Protein AF-A0A968MSK2-F1 (afdb_monomer_lite)

Radius of gyration: 21.21 Å; chains: 1; bounding box: 39×53×68 Å

Secondary structure (DSSP, 8-state):
-TT--S------TT--S-GGGTS---GGGTS--BS--S-GGGEEEEEEE-TT-GGG-EEEEEETTEEEEEETTEEE--B-HHHHHHHHHHHHT-B-SEES--TTS--HHHHTTSPPSEEEEEEETT--EEEEEEEEEEPSSSTT-EEEEEEEEEETT-SS-EEEEHHHHGGGS--GGGGB--

Foldseek 3Di:
DPPDPDDDDDDDPPDPDRCVVVPDPDPFVVDFQFLDPDALVFWQKKWKAAQVCLQQTKMWGDDPPFIWMDGPNDIAGQWDPVLVSVLSNLNRPDGFPIWADDPPDDFLVRPVPDDFRMKIWTAGPVRDIKIKGKHFDCDPVDPPDTDQFWIWIDIDPDRIITIHTNVSCVSNSDGPVSTHDD

Structure (mmCIF, N/CA/C/O backbone):
data_AF-A0A968MSK2-F1
#
_entry.id   AF-A0A968MSK2-F1
#
loop_
_atom_site.group_PDB
_atom_site.id
_atom_site.type_symbol
_atom_site.label_atom_id
_atom_site.label_alt_id
_atom_site.label_comp_id
_atom_site.label_asym_id
_atom_site.label_entity_id
_atom_site.label_seq_id
_atom_site.pdbx_PDB_ins_code
_atom_site.Cartn_x
_atom_site.Cartn_y
_atom_site.Cartn_z
_atom_site.occupancy
_atom_site.B_iso_or_equiv
_atom_site.auth_seq_id
_atom_site.auth_comp_id
_atom_site.auth_asym_id
_atom_site.auth_atom_id
_atom_site.pdbx_PDB_model_num
ATOM 1 N N . MET A 1 1 ? 11.728 -31.348 -35.006 1.00 53.28 1 MET A N 1
ATOM 2 C CA . MET A 1 1 ? 11.422 -29.933 -34.692 1.00 53.28 1 MET A CA 1
ATOM 3 C C . MET A 1 1 ? 11.841 -29.619 -33.265 1.00 53.28 1 MET A C 1
ATOM 5 O O . MET A 1 1 ? 12.468 -28.592 -33.066 1.00 53.28 1 MET A O 1
ATOM 9 N N . GLU A 1 2 ? 11.650 -30.534 -32.312 1.00 41.00 2 GLU A N 1
ATOM 10 C CA . GLU A 1 2 ? 12.442 -30.535 -31.074 1.00 41.00 2 GLU A CA 1
ATOM 11 C C . GLU A 1 2 ? 13.912 -30.895 -31.352 1.00 41.00 2 GLU A C 1
ATOM 13 O O . GLU A 1 2 ? 14.192 -31.758 -32.188 1.00 41.00 2 GLU A O 1
ATOM 18 N N . GLY A 1 3 ? 14.843 -30.205 -30.684 1.00 60.34 3 GLY A N 1
ATOM 19 C CA . GLY A 1 3 ? 16.277 -30.529 -30.669 1.00 60.34 3 GLY A CA 1
ATOM 20 C C . GLY A 1 3 ? 17.179 -29.783 -31.662 1.00 60.34 3 GLY A C 1
ATOM 21 O O . GLY A 1 3 ? 18.380 -30.038 -31.683 1.00 60.34 3 GLY A O 1
ATOM 22 N N . SER A 1 4 ? 16.655 -28.864 -32.480 1.00 70.56 4 SER A N 1
ATOM 23 C CA . SER A 1 4 ? 17.503 -28.089 -33.399 1.00 70.56 4 SER A CA 1
ATOM 24 C C . SER A 1 4 ? 18.123 -26.865 -32.719 1.00 70.56 4 SER A C 1
ATOM 26 O O . SER A 1 4 ? 17.429 -26.085 -32.077 1.00 70.56 4 SER A O 1
ATOM 28 N N . THR A 1 5 ? 19.432 -26.678 -32.900 1.00 69.75 5 THR A N 1
ATOM 29 C CA . THR A 1 5 ? 20.228 -25.562 -32.354 1.00 69.75 5 THR A CA 1
ATOM 30 C C . THR A 1 5 ? 20.377 -24.382 -33.319 1.00 69.75 5 THR A C 1
ATOM 32 O O . THR A 1 5 ? 21.069 -23.414 -33.007 1.00 69.75 5 THR A O 1
ATOM 35 N N . LYS A 1 6 ? 19.760 -24.448 -34.506 1.00 74.81 6 LYS A N 1
ATOM 36 C CA . LYS A 1 6 ? 19.839 -23.390 -35.523 1.00 74.81 6 LYS A CA 1
ATOM 37 C C . LYS A 1 6 ? 18.574 -22.524 -35.496 1.00 74.81 6 LYS A C 1
ATOM 39 O O . LYS A 1 6 ? 17.484 -23.085 -35.410 1.00 74.81 6 LYS A O 1
ATOM 44 N N . PRO A 1 7 ? 18.690 -21.187 -35.590 1.00 72.50 7 PRO A N 1
ATOM 45 C CA . PRO A 1 7 ? 17.525 -20.313 -35.656 1.00 72.50 7 PRO A CA 1
ATOM 46 C C . PRO A 1 7 ? 16.735 -20.560 -36.950 1.00 72.50 7 PRO A C 1
ATOM 48 O O . PRO A 1 7 ? 17.321 -20.769 -38.014 1.00 72.50 7 PRO A O 1
ATOM 51 N N . TYR A 1 8 ? 15.407 -20.510 -36.856 1.00 68.25 8 TYR A N 1
ATOM 52 C CA . TYR A 1 8 ? 14.487 -20.604 -37.991 1.00 68.25 8 TYR A CA 1
ATOM 53 C C . TYR A 1 8 ? 13.737 -19.284 -38.158 1.00 68.25 8 TYR A C 1
ATOM 55 O O . TYR A 1 8 ? 13.409 -18.626 -37.172 1.00 68.25 8 TYR A O 1
ATOM 63 N N . ILE A 1 9 ? 13.444 -18.917 -39.404 1.00 68.81 9 ILE A N 1
ATOM 64 C CA . ILE A 1 9 ? 12.602 -17.765 -39.735 1.00 68.81 9 ILE A CA 1
ATOM 65 C C . ILE A 1 9 ? 11.203 -18.295 -40.048 1.00 68.81 9 ILE A C 1
ATOM 67 O O . ILE A 1 9 ? 11.043 -19.132 -40.936 1.00 68.81 9 ILE A O 1
ATOM 71 N N . ALA A 1 10 ? 10.203 -17.825 -39.305 1.00 68.56 10 ALA A N 1
ATOM 72 C CA . ALA A 1 10 ? 8.795 -18.101 -39.562 1.00 68.56 10 ALA A CA 1
ATOM 73 C C . ALA A 1 10 ? 8.160 -16.885 -40.246 1.00 68.56 10 ALA A C 1
ATOM 75 O O . ALA A 1 10 ? 8.268 -15.770 -39.738 1.00 68.56 10 ALA A O 1
ATOM 76 N N . ASN A 1 11 ? 7.490 -17.111 -41.377 1.00 67.19 11 ASN A N 1
ATOM 77 C CA . ASN A 1 11 ? 6.745 -16.081 -42.097 1.00 67.19 11 ASN A CA 1
ATOM 78 C C . ASN A 1 11 ? 5.246 -16.308 -41.890 1.00 67.19 11 ASN A C 1
ATOM 80 O O . ASN A 1 11 ? 4.755 -17.415 -42.113 1.00 67.19 11 ASN A O 1
ATOM 84 N N . LEU A 1 12 ? 4.523 -15.261 -41.494 1.00 77.31 12 LEU A N 1
ATOM 85 C CA . LEU A 1 12 ? 3.062 -15.248 -41.483 1.00 77.31 12 LEU A CA 1
ATOM 86 C C . LEU A 1 12 ? 2.574 -14.636 -42.799 1.00 77.31 12 LEU A C 1
ATOM 88 O O . LEU A 1 12 ? 2.891 -13.493 -43.116 1.00 77.31 12 LEU A O 1
ATOM 92 N N . THR A 1 13 ? 1.817 -15.400 -43.585 1.00 82.25 13 THR A N 1
ATOM 93 C CA . THR A 1 13 ? 1.264 -14.916 -44.856 1.00 82.25 13 THR A CA 1
ATOM 94 C C . THR A 1 13 ? 0.353 -13.708 -44.614 1.00 82.25 13 THR A C 1
ATOM 96 O O . THR A 1 13 ? -0.578 -13.793 -43.818 1.00 82.25 13 THR A O 1
ATOM 99 N N . GLY A 1 14 ? 0.614 -12.592 -45.304 1.00 84.50 14 GLY A N 1
ATOM 100 C CA . GLY A 1 14 ? -0.128 -11.333 -45.140 1.00 84.50 14 GLY A CA 1
ATOM 101 C C . GLY A 1 14 ? 0.401 -10.412 -44.034 1.00 84.50 14 GLY A C 1
ATOM 102 O O . GLY A 1 14 ? -0.221 -9.389 -43.759 1.00 84.50 14 GLY A O 1
ATOM 103 N N . PHE A 1 15 ? 1.529 -10.756 -43.405 1.00 80.38 15 PHE A N 1
ATOM 104 C CA . PHE A 1 15 ? 2.196 -9.919 -42.414 1.00 80.38 15 PHE A CA 1
ATOM 105 C C . PHE A 1 15 ? 3.636 -9.626 -42.856 1.00 80.38 15 PHE A C 1
ATOM 107 O O . PHE A 1 15 ? 4.532 -10.447 -42.682 1.00 80.38 15 PHE A O 1
ATOM 114 N N . ASP A 1 16 ? 3.847 -8.442 -43.435 1.00 81.69 16 ASP A N 1
ATOM 115 C CA . ASP A 1 16 ? 5.134 -8.039 -44.028 1.00 81.69 16 ASP A CA 1
ATOM 116 C C . ASP A 1 16 ? 6.109 -7.408 -43.017 1.00 81.69 16 ASP A C 1
ATOM 118 O O . ASP A 1 16 ? 7.234 -7.041 -43.362 1.00 81.69 16 ASP A O 1
ATOM 122 N N . LEU A 1 17 ? 5.692 -7.267 -41.755 1.00 79.12 17 LEU A N 1
ATOM 123 C CA . LEU A 1 17 ? 6.539 -6.747 -40.688 1.00 79.12 17 LEU A CA 1
ATOM 124 C C . LEU A 1 17 ? 7.243 -7.884 -39.935 1.00 79.12 17 LEU A C 1
ATOM 126 O O . LEU A 1 17 ? 6.704 -8.985 -39.805 1.00 79.12 17 LEU A O 1
ATOM 130 N N . PRO A 1 18 ? 8.432 -7.636 -39.363 1.00 76.25 18 PRO A N 1
ATOM 131 C CA . PRO A 1 18 ? 9.063 -8.608 -38.485 1.00 76.25 18 PRO A CA 1
ATOM 132 C C . PRO A 1 18 ? 8.166 -8.928 -37.282 1.00 76.25 18 PRO A C 1
ATOM 134 O O . PRO A 1 18 ? 7.764 -8.023 -36.550 1.00 76.25 18 PRO A O 1
ATOM 137 N N . LEU A 1 19 ? 7.899 -10.213 -37.026 1.00 75.56 19 LEU A N 1
ATOM 138 C CA . LEU A 1 19 ? 7.028 -10.653 -35.923 1.00 75.56 19 LEU A CA 1
ATOM 139 C C . LEU A 1 19 ? 7.480 -10.150 -34.548 1.00 75.56 19 LEU A C 1
ATOM 141 O O . LEU A 1 19 ? 6.642 -9.944 -33.679 1.00 75.56 19 LEU A O 1
ATOM 145 N N . PHE A 1 20 ? 8.777 -9.889 -34.350 1.00 74.06 20 PHE A N 1
ATOM 146 C CA . PHE A 1 20 ? 9.281 -9.343 -33.085 1.00 74.06 20 PHE A CA 1
ATOM 147 C C . PHE A 1 20 ? 8.676 -7.972 -32.741 1.00 74.06 20 PHE A C 1
ATOM 149 O O . PHE A 1 20 ? 8.661 -7.594 -31.579 1.00 74.06 20 PHE A O 1
ATOM 156 N N . THR A 1 21 ? 8.145 -7.232 -33.718 1.00 75.81 21 THR A N 1
ATOM 157 C CA . THR A 1 21 ? 7.456 -5.954 -33.468 1.00 75.81 21 THR A CA 1
ATOM 158 C C . THR A 1 21 ? 6.120 -6.130 -32.742 1.00 75.81 21 THR A C 1
ATOM 160 O O . THR A 1 21 ? 5.663 -5.201 -32.082 1.00 75.81 21 THR A O 1
ATOM 163 N N . LEU A 1 22 ? 5.518 -7.323 -32.814 1.00 78.00 22 LEU A N 1
ATOM 164 C CA . LEU A 1 22 ? 4.285 -7.670 -32.102 1.00 78.00 22 LEU A CA 1
ATOM 165 C C . LEU A 1 22 ? 4.538 -8.129 -30.661 1.00 78.00 22 LEU A C 1
ATOM 167 O O . LEU A 1 22 ? 3.624 -8.106 -29.841 1.00 78.00 22 LEU A O 1
ATOM 171 N N . PHE A 1 23 ? 5.765 -8.550 -30.345 1.00 77.00 23 PHE A N 1
ATOM 172 C CA . PHE A 1 23 ? 6.126 -9.097 -29.041 1.00 77.00 23 PHE A CA 1
ATOM 173 C C . PHE A 1 23 ? 7.137 -8.178 -28.362 1.00 77.00 23 PHE A C 1
ATOM 175 O O . PHE A 1 23 ? 8.311 -8.142 -28.722 1.00 77.00 23 PHE A O 1
ATOM 182 N N . SER A 1 24 ? 6.699 -7.438 -27.345 1.00 75.88 24 SER A N 1
ATOM 183 C CA . SER A 1 24 ? 7.639 -6.669 -26.531 1.00 75.88 24 SER A CA 1
ATOM 184 C C . SER A 1 24 ? 8.508 -7.618 -25.712 1.00 75.88 24 SER A C 1
ATOM 186 O O . SER A 1 24 ? 7.993 -8.501 -25.050 1.00 75.88 24 SER A O 1
ATOM 188 N N . THR A 1 25 ? 9.820 -7.437 -25.667 1.00 77.75 25 THR A N 1
ATOM 189 C CA . THR A 1 25 ? 10.667 -8.193 -24.725 1.00 77.75 25 THR A CA 1
ATOM 190 C C . THR A 1 25 ? 10.792 -7.499 -23.367 1.00 77.75 25 THR A C 1
ATOM 192 O O . THR A 1 25 ? 11.532 -7.965 -22.507 1.00 77.75 25 THR A O 1
ATOM 195 N N . SER A 1 26 ? 10.111 -6.366 -23.165 1.00 76.69 26 SER A N 1
ATOM 196 C CA . SER A 1 26 ? 10.189 -5.597 -21.922 1.00 76.69 26 SER A CA 1
ATOM 197 C C . SER A 1 26 ? 9.346 -6.251 -20.833 1.00 76.69 26 SER A C 1
ATOM 199 O O . SER A 1 26 ? 8.123 -6.268 -20.943 1.00 76.69 26 SER A O 1
ATOM 201 N N . GLU A 1 27 ? 9.975 -6.749 -19.764 1.00 75.88 27 GLU A N 1
ATOM 202 C CA . GLU A 1 27 ? 9.281 -7.418 -18.650 1.00 75.88 27 GLU A CA 1
ATOM 203 C C . GLU A 1 27 ? 8.123 -6.592 -18.071 1.00 75.88 27 GLU A C 1
ATOM 205 O O . GLU A 1 27 ? 7.076 -7.146 -17.737 1.00 75.88 27 GLU A O 1
ATOM 210 N N . GLY A 1 28 ? 8.268 -5.264 -18.008 1.00 77.88 28 GLY A N 1
ATOM 211 C CA . GLY A 1 28 ? 7.234 -4.367 -17.484 1.00 77.88 28 GLY A CA 1
ATOM 212 C C . GLY A 1 28 ? 5.937 -4.337 -18.304 1.00 77.88 28 GLY A C 1
ATOM 213 O O . GLY A 1 28 ? 4.919 -3.861 -17.808 1.00 77.88 28 GLY A O 1
ATOM 214 N N . MET A 1 29 ? 5.948 -4.853 -19.539 1.00 78.44 29 MET A N 1
ATOM 215 C CA . MET A 1 29 ? 4.752 -4.987 -20.385 1.00 78.44 29 MET A CA 1
ATOM 216 C C . MET A 1 29 ? 3.956 -6.269 -20.097 1.00 78.44 29 MET A C 1
ATOM 218 O O . MET A 1 29 ? 2.789 -6.342 -20.470 1.00 78.44 29 MET A O 1
ATOM 222 N N . TRP A 1 30 ? 4.568 -7.263 -19.443 1.00 83.00 30 TRP A N 1
ATOM 223 C CA . TRP A 1 30 ? 3.960 -8.579 -19.190 1.00 83.00 30 TRP A CA 1
ATOM 224 C C . TRP A 1 30 ? 3.639 -8.826 -17.720 1.00 83.00 30 TRP A C 1
ATOM 226 O O . TRP A 1 30 ? 2.785 -9.655 -17.412 1.00 83.00 30 TRP A O 1
ATOM 236 N N . ARG A 1 31 ? 4.349 -8.156 -16.806 1.00 86.69 31 ARG A N 1
ATOM 237 C CA . ARG A 1 31 ? 4.117 -8.298 -15.368 1.00 86.69 31 ARG A CA 1
ATOM 238 C C . ARG A 1 31 ? 2.777 -7.671 -14.976 1.00 86.69 31 ARG A C 1
ATOM 240 O O . ARG A 1 31 ? 2.404 -6.609 -15.474 1.00 86.69 31 ARG A O 1
ATOM 247 N N . ASP A 1 32 ? 2.076 -8.335 -14.060 1.00 90.56 32 ASP A N 1
ATOM 248 C CA . ASP A 1 32 ? 0.858 -7.795 -13.459 1.00 90.56 32 ASP A CA 1
ATOM 249 C C . ASP A 1 32 ? 1.200 -6.529 -12.662 1.00 90.56 32 ASP A C 1
ATOM 251 O O . ASP A 1 32 ? 2.174 -6.494 -11.910 1.00 90.56 32 ASP A O 1
ATOM 255 N N . ARG A 1 33 ? 0.399 -5.483 -12.861 1.00 93.62 33 ARG A N 1
ATOM 256 C CA . ARG A 1 33 ? 0.548 -4.189 -12.190 1.00 93.62 33 ARG A CA 1
ATOM 257 C C . ARG A 1 33 ? -0.110 -4.162 -10.821 1.00 93.62 33 ARG A C 1
ATOM 259 O O . ARG A 1 33 ? 0.090 -3.192 -10.095 1.00 93.62 33 ARG A O 1
ATOM 266 N N . LYS A 1 34 ? -0.900 -5.172 -10.459 1.00 95.19 34 LYS A N 1
ATOM 267 C CA . LYS A 1 34 ? -1.478 -5.271 -9.118 1.00 95.19 34 LYS A CA 1
ATOM 268 C C . LYS A 1 34 ? -0.384 -5.281 -8.063 1.00 95.19 34 LYS A C 1
ATOM 270 O O . LYS A 1 34 ? 0.565 -6.055 -8.140 1.00 95.19 34 LYS A O 1
ATOM 275 N N . ILE A 1 35 ? -0.552 -4.426 -7.062 1.00 96.44 35 ILE A N 1
ATOM 276 C CA . ILE A 1 35 ? 0.378 -4.352 -5.934 1.00 96.44 35 ILE A CA 1
ATOM 277 C C . ILE A 1 35 ? 0.111 -5.489 -4.956 1.00 96.44 35 ILE A C 1
ATOM 279 O O . ILE A 1 35 ? 1.040 -6.146 -4.491 1.00 96.44 35 ILE A O 1
ATOM 283 N N . PHE A 1 36 ? -1.168 -5.722 -4.672 1.00 96.81 36 PHE A N 1
ATOM 284 C CA . PHE A 1 36 ? -1.622 -6.755 -3.759 1.00 96.81 36 PHE A CA 1
ATOM 285 C C . PHE A 1 36 ? -2.447 -7.784 -4.515 1.00 96.81 36 PHE A C 1
ATOM 287 O O . PHE A 1 36 ? -3.345 -7.447 -5.288 1.00 96.81 36 PHE A O 1
ATOM 294 N N . VAL A 1 37 ? -2.137 -9.058 -4.294 1.00 94.75 37 VAL A N 1
ATOM 295 C CA . VAL A 1 37 ? -2.856 -10.169 -4.938 1.00 94.75 37 VAL A CA 1
ATOM 296 C C . VAL A 1 37 ? -4.026 -10.627 -4.068 1.00 94.75 37 VAL A C 1
ATOM 298 O O . VAL A 1 37 ? -4.986 -11.203 -4.577 1.00 94.75 37 VAL A O 1
ATOM 301 N N . THR A 1 38 ? -3.966 -10.366 -2.758 1.00 97.06 38 THR A N 1
ATOM 302 C CA . THR A 1 38 ? -5.036 -10.701 -1.812 1.00 97.06 38 THR A CA 1
ATOM 303 C C . THR A 1 38 ? -6.322 -9.911 -2.128 1.00 97.06 38 THR A C 1
ATOM 305 O O . THR A 1 38 ? -6.304 -8.684 -2.065 1.00 97.06 38 THR A O 1
ATOM 308 N N . PRO A 1 39 ? -7.459 -10.586 -2.400 1.00 96.56 39 PRO A N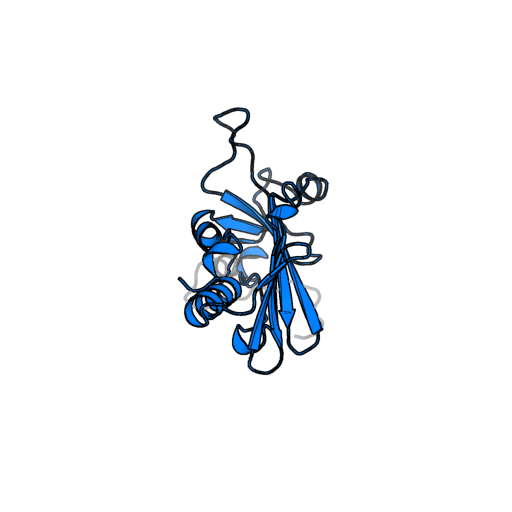 1
ATOM 309 C CA . PRO A 1 39 ? -8.767 -9.937 -2.523 1.00 96.56 39 PRO A CA 1
ATOM 310 C C . PRO A 1 39 ? -9.240 -9.319 -1.200 1.00 96.56 39 PRO A C 1
ATOM 312 O O . PRO A 1 39 ? -8.916 -9.840 -0.129 1.00 96.56 39 PRO A O 1
ATOM 315 N N . GLN A 1 40 ? -10.057 -8.263 -1.259 1.00 96.12 40 GLN A N 1
ATOM 316 C CA . GLN A 1 40 ? -10.570 -7.545 -0.081 1.00 96.12 40 GLN A CA 1
ATOM 317 C C . GLN A 1 40 ? -11.224 -8.471 0.953 1.00 96.12 40 GLN A C 1
ATOM 319 O O . GLN A 1 40 ? -11.009 -8.310 2.155 1.00 96.12 40 GLN A O 1
ATOM 324 N N . GLU A 1 41 ? -12.023 -9.443 0.523 1.00 95.50 41 GLU A N 1
ATOM 325 C CA . GLU A 1 41 ? -12.720 -10.397 1.391 1.00 95.50 41 GLU A CA 1
ATOM 326 C C . GLU A 1 41 ? -11.759 -11.287 2.193 1.00 95.50 41 GLU A C 1
ATOM 328 O O . GLU A 1 41 ? -12.098 -11.746 3.280 1.00 95.50 41 GLU A O 1
ATOM 333 N N . ASN A 1 42 ? -10.532 -11.467 1.698 1.00 97.12 42 ASN A N 1
ATOM 334 C CA . ASN A 1 42 ? -9.496 -12.267 2.343 1.00 97.12 42 ASN A CA 1
ATOM 335 C C . ASN A 1 42 ? -8.525 -11.426 3.185 1.00 97.12 42 ASN A C 1
ATOM 337 O O . ASN A 1 42 ? -7.682 -11.998 3.882 1.00 97.12 42 ASN A O 1
ATOM 341 N N . MET A 1 43 ? -8.623 -10.092 3.144 1.00 97.56 43 MET A N 1
ATOM 342 C CA . MET A 1 43 ? -7.823 -9.203 3.987 1.00 97.56 43 MET A CA 1
ATOM 343 C C . MET A 1 43 ? -8.340 -9.243 5.425 1.00 97.56 43 MET A C 1
ATOM 345 O O . MET A 1 43 ? -9.472 -8.851 5.713 1.00 97.56 43 MET A O 1
ATOM 349 N N . MET A 1 44 ? -7.496 -9.709 6.341 1.00 97.69 44 MET A N 1
ATOM 350 C CA . MET A 1 44 ? -7.782 -9.744 7.777 1.00 97.69 44 MET A CA 1
ATOM 351 C C . MET A 1 44 ? -7.234 -8.517 8.496 1.00 97.69 44 MET A C 1
ATOM 353 O O . MET A 1 44 ? -7.756 -8.139 9.541 1.00 97.69 44 MET A O 1
ATOM 357 N N . MET A 1 45 ? -6.190 -7.898 7.948 1.00 98.12 45 MET A N 1
ATOM 358 C CA . MET A 1 45 ? -5.585 -6.685 8.478 1.00 98.12 45 MET A CA 1
ATOM 359 C C . MET A 1 45 ? -5.060 -5.828 7.333 1.00 98.12 45 MET A C 1
ATOM 361 O O . MET A 1 45 ? -4.428 -6.357 6.418 1.00 98.12 45 MET A O 1
ATOM 365 N N . VAL A 1 46 ? -5.270 -4.520 7.440 1.00 98.44 46 VAL A N 1
ATOM 366 C CA . VAL A 1 46 ? -4.575 -3.502 6.652 1.00 98.44 46 VAL A CA 1
ATOM 367 C C . VAL A 1 46 ? -3.933 -2.525 7.630 1.00 98.44 46 VAL A C 1
ATOM 369 O O . VAL A 1 46 ? -4.611 -1.953 8.483 1.00 98.44 46 VAL A O 1
ATOM 372 N N . GLY A 1 47 ? -2.620 -2.375 7.535 1.00 98.19 47 GLY A N 1
ATOM 373 C CA . GLY A 1 47 ? -1.817 -1.435 8.298 1.00 98.19 47 GLY A CA 1
ATOM 374 C C . GLY A 1 47 ? -1.203 -0.381 7.395 1.00 98.19 47 GLY A C 1
ATOM 375 O O . GLY A 1 47 ? -0.784 -0.685 6.279 1.00 98.19 47 GLY A O 1
ATOM 376 N N . LEU A 1 48 ? -1.135 0.839 7.909 1.00 98.38 48 LEU A N 1
ATOM 377 C CA . LEU A 1 48 ? -0.408 1.943 7.313 1.00 98.38 48 LEU A CA 1
ATOM 378 C C . LEU A 1 48 ? 0.590 2.456 8.345 1.00 98.38 48 LEU A C 1
ATOM 380 O O . LEU A 1 48 ? 0.208 2.942 9.411 1.00 98.38 48 LEU A O 1
ATOM 384 N N . ALA A 1 49 ? 1.871 2.297 8.038 1.00 98.19 49 ALA A N 1
ATOM 385 C CA . ALA A 1 49 ? 2.959 2.794 8.859 1.00 98.19 49 ALA A CA 1
ATOM 386 C C . ALA A 1 49 ? 3.574 4.039 8.224 1.00 98.19 49 ALA A C 1
ATOM 388 O O . ALA A 1 49 ? 3.848 4.063 7.026 1.00 98.19 49 ALA A O 1
ATOM 389 N N . TYR A 1 50 ? 3.846 5.042 9.048 1.00 97.38 50 TYR A N 1
ATOM 390 C CA . TYR A 1 50 ? 4.572 6.253 8.692 1.00 97.38 50 TYR A CA 1
ATOM 391 C C . TYR A 1 50 ? 5.895 6.255 9.461 1.00 97.38 50 TYR A C 1
ATOM 393 O O . TYR A 1 50 ? 5.931 6.675 10.616 1.00 97.38 50 TYR A O 1
ATOM 401 N N . PRO A 1 51 ? 7.005 5.773 8.871 1.00 96.69 51 PRO A N 1
ATOM 402 C CA . PRO A 1 51 ? 8.274 5.642 9.591 1.00 96.69 51 PRO A CA 1
ATOM 403 C C . PRO A 1 51 ? 8.811 6.954 10.179 1.00 96.69 51 PRO A C 1
ATOM 405 O O . PRO A 1 51 ? 9.536 6.928 11.170 1.00 96.69 51 PRO A O 1
ATOM 408 N N . GLN A 1 52 ? 8.469 8.093 9.570 1.00 95.25 52 GLN A N 1
ATOM 409 C CA . GLN A 1 52 ? 8.861 9.421 10.054 1.00 95.25 52 GLN A CA 1
ATOM 410 C C . GLN A 1 52 ? 7.912 9.992 11.118 1.00 95.25 52 GLN A C 1
ATOM 412 O O . GLN A 1 52 ? 8.321 10.881 11.858 1.00 95.25 52 GLN A O 1
ATOM 417 N N . ASP A 1 53 ? 6.684 9.476 11.212 1.00 95.62 53 ASP A N 1
ATOM 418 C CA . ASP A 1 53 ? 5.693 9.875 12.215 1.00 95.62 53 ASP A CA 1
ATOM 419 C C . ASP A 1 53 ? 4.937 8.641 12.750 1.00 95.62 53 ASP A C 1
ATOM 421 O O . ASP A 1 53 ? 3.791 8.368 12.370 1.00 95.62 53 ASP A O 1
ATOM 425 N N . PRO A 1 54 ? 5.586 7.829 13.609 1.00 95.50 54 PRO A N 1
ATOM 426 C CA . PRO A 1 54 ? 5.013 6.571 14.078 1.00 95.50 54 PRO A CA 1
ATOM 427 C C . PRO A 1 54 ? 3.681 6.733 14.816 1.00 95.50 54 PRO A C 1
ATOM 429 O O . PRO A 1 54 ? 2.868 5.809 14.791 1.00 95.50 54 PRO A O 1
ATOM 432 N N . ASP A 1 55 ? 3.423 7.896 15.419 1.00 95.00 55 ASP A N 1
ATOM 433 C CA . ASP A 1 55 ? 2.186 8.172 16.152 1.00 95.00 55 ASP A CA 1
ATOM 434 C C . ASP A 1 55 ? 0.964 8.222 15.224 1.00 95.00 55 ASP A C 1
ATOM 436 O O . ASP A 1 55 ? -0.154 7.945 15.661 1.00 95.00 55 ASP A O 1
ATOM 440 N N . GLN A 1 56 ? 1.160 8.493 13.931 1.00 95.12 56 GLN A N 1
ATOM 441 C CA . GLN A 1 56 ? 0.108 8.443 12.908 1.00 95.12 56 GLN A CA 1
ATOM 442 C C . GLN A 1 56 ? -0.105 7.044 12.325 1.00 95.12 56 GLN A C 1
ATOM 444 O O . GLN A 1 56 ? -1.070 6.815 11.597 1.00 95.12 56 GLN A O 1
ATOM 449 N N . SER A 1 57 ? 0.770 6.090 12.645 1.00 97.56 57 SER A N 1
ATOM 450 C CA . SER A 1 57 ? 0.671 4.727 12.125 1.00 97.56 57 SER A CA 1
ATOM 451 C C . SER A 1 57 ? -0.499 3.985 12.761 1.00 97.56 57 SER A C 1
ATOM 453 O O . SER A 1 57 ? -0.660 3.977 13.985 1.00 97.56 57 SER A O 1
ATOM 455 N N . PHE A 1 58 ? -1.291 3.291 11.949 1.00 98.06 58 PHE A N 1
ATOM 456 C CA . PHE A 1 58 ? -2.430 2.522 12.437 1.00 98.06 58 PHE A CA 1
ATOM 457 C C . PHE A 1 58 ? -2.589 1.190 11.708 1.00 98.06 58 PHE A C 1
ATOM 459 O O . PHE A 1 58 ? -2.051 0.963 10.626 1.00 98.06 58 PHE A O 1
ATOM 466 N N . ALA A 1 59 ? -3.359 0.293 12.313 1.00 98.19 59 ALA A N 1
ATOM 467 C CA . ALA A 1 59 ? -3.766 -0.959 11.699 1.00 98.19 59 ALA A CA 1
ATOM 468 C C . ALA A 1 59 ? -5.230 -1.256 11.983 1.00 98.19 59 ALA A C 1
ATOM 470 O O . ALA A 1 59 ? -5.664 -1.223 13.134 1.00 98.19 59 ALA A O 1
ATOM 471 N N . ILE A 1 60 ? -5.970 -1.601 10.936 1.00 98.12 60 ILE A N 1
ATOM 472 C CA . ILE A 1 60 ? -7.359 -2.042 11.009 1.00 98.12 60 ILE A CA 1
ATOM 473 C C . ILE A 1 60 ? -7.379 -3.554 10.847 1.00 98.12 60 ILE A C 1
ATOM 475 O O . ILE A 1 60 ? -6.785 -4.084 9.912 1.00 98.12 60 ILE A O 1
ATOM 479 N N . SER A 1 61 ? -8.048 -4.255 11.757 1.00 97.62 61 SER A N 1
ATOM 480 C CA . SER A 1 61 ? -8.168 -5.712 11.760 1.00 97.62 61 SER A CA 1
ATOM 481 C C . SER A 1 61 ? -9.626 -6.154 11.821 1.00 97.62 61 SER A C 1
ATOM 483 O O . SER A 1 61 ? -10.428 -5.584 12.566 1.00 97.62 61 SER A O 1
ATOM 485 N N . ARG A 1 62 ? -9.942 -7.220 11.085 1.00 95.56 62 ARG A N 1
ATOM 486 C CA . ARG A 1 62 ? -11.164 -8.012 11.244 1.00 95.56 62 ARG A CA 1
ATOM 487 C C . ARG A 1 62 ? -10.906 -9.076 12.305 1.00 95.56 62 ARG A C 1
ATOM 489 O O . ARG A 1 62 ? -10.035 -9.928 12.135 1.00 95.56 62 ARG A O 1
ATOM 496 N N . ILE A 1 63 ? 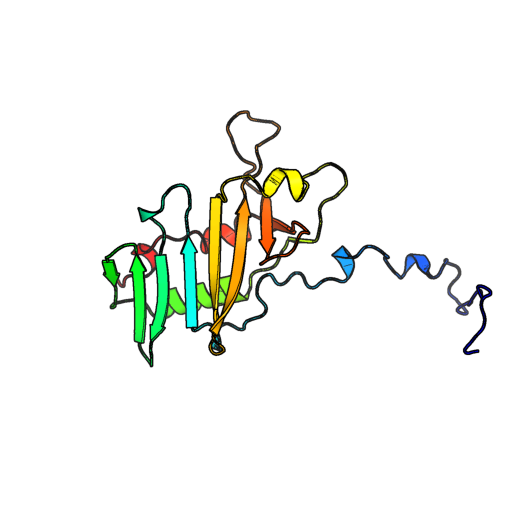-11.630 -9.017 13.416 1.00 91.19 63 ILE A N 1
ATOM 497 C CA . ILE A 1 63 ? -11.541 -10.001 14.497 1.00 91.19 63 ILE A CA 1
ATOM 498 C C . ILE A 1 63 ? -12.937 -10.565 14.715 1.00 91.19 63 ILE A C 1
ATOM 500 O O . ILE A 1 63 ? -13.809 -9.886 15.266 1.00 91.19 63 ILE A O 1
ATOM 504 N N . ASN A 1 64 ? -13.135 -11.808 14.275 1.00 86.81 64 ASN A N 1
ATOM 505 C CA . ASN A 1 64 ? -14.456 -12.421 14.133 1.00 86.81 64 ASN A CA 1
ATOM 506 C C . ASN A 1 64 ? -15.348 -11.513 13.262 1.00 86.81 64 ASN A C 1
ATOM 508 O O . ASN A 1 64 ? -14.924 -11.107 12.184 1.00 86.81 64 ASN A O 1
ATOM 512 N N . ASP A 1 65 ? -16.517 -11.117 13.767 1.00 86.00 65 ASP A N 1
ATOM 513 C CA . ASP A 1 65 ? -17.454 -10.211 13.089 1.00 86.00 65 ASP A CA 1
ATOM 514 C C . ASP A 1 65 ? -17.272 -8.731 13.477 1.00 86.00 65 ASP A C 1
ATOM 516 O O . ASP A 1 65 ? -18.132 -7.894 13.201 1.00 86.00 65 ASP A O 1
ATOM 520 N N . SER A 1 66 ? -16.167 -8.392 14.152 1.00 91.81 66 SER A N 1
ATOM 521 C CA . SER A 1 66 ? -15.886 -7.032 14.627 1.00 91.81 66 SER A CA 1
ATOM 522 C C . SER A 1 66 ? -14.689 -6.401 13.922 1.00 91.81 66 SER A C 1
ATOM 524 O O . SER A 1 66 ? -13.723 -7.078 13.565 1.00 91.81 66 SER A O 1
ATOM 526 N N . LEU A 1 67 ? -14.743 -5.079 13.759 1.00 95.88 67 LEU A N 1
ATOM 527 C CA . LEU A 1 67 ? -13.633 -4.270 13.269 1.00 95.88 67 LEU A CA 1
ATOM 528 C C . LEU A 1 67 ? -12.924 -3.606 14.448 1.00 95.88 67 LEU A C 1
ATOM 530 O O . LEU A 1 67 ? -13.568 -3.121 15.381 1.00 95.88 67 LEU A O 1
ATOM 534 N N . GLN A 1 68 ? -11.596 -3.580 14.406 1.00 96.75 68 GLN A N 1
ATOM 535 C CA . GLN A 1 68 ? -10.771 -2.909 15.409 1.00 96.75 68 GLN A CA 1
ATOM 536 C C . GLN A 1 68 ? -9.666 -2.117 14.728 1.00 96.75 68 GLN A C 1
ATOM 538 O O . GLN A 1 68 ? -9.033 -2.625 13.807 1.00 96.75 68 GLN A O 1
ATOM 543 N N . LEU A 1 69 ? -9.412 -0.900 15.203 1.00 97.50 69 LEU A N 1
ATOM 544 C CA . LEU A 1 69 ? -8.297 -0.069 14.762 1.00 97.50 69 LEU A CA 1
ATOM 545 C C . LEU A 1 69 ? -7.358 0.131 15.940 1.00 97.50 69 LEU A C 1
ATOM 547 O O . LEU A 1 69 ? -7.789 0.525 17.024 1.00 97.50 69 LEU A O 1
ATOM 551 N N . LYS A 1 70 ? -6.074 -0.132 15.723 1.00 97.19 70 LYS A N 1
ATOM 552 C CA . LYS A 1 70 ? -5.005 0.120 16.685 1.00 97.19 70 LYS A CA 1
ATOM 553 C C . LYS A 1 70 ? -4.102 1.238 16.171 1.00 97.19 70 LYS A C 1
ATOM 555 O O . LYS A 1 70 ? -3.655 1.159 15.033 1.00 97.19 70 LYS A O 1
ATOM 560 N N . GLN A 1 71 ? -3.810 2.222 17.016 1.00 96.69 71 GLN A N 1
ATOM 561 C CA . GLN A 1 71 ? -2.841 3.296 16.768 1.00 96.69 71 GLN A CA 1
ATOM 562 C C . GLN A 1 71 ? -2.013 3.482 18.042 1.00 96.69 71 GLN A C 1
ATOM 564 O O . GLN A 1 71 ? -2.553 3.873 19.080 1.00 96.69 71 GLN A O 1
ATOM 569 N N . GLY A 1 72 ? -0.726 3.131 18.000 1.00 92.94 72 GLY A N 1
ATOM 570 C CA . GLY A 1 72 ? 0.087 3.000 19.215 1.00 92.94 72 GLY A CA 1
ATOM 571 C C . GLY A 1 72 ? -0.583 2.068 20.238 1.00 92.94 72 GLY A C 1
ATOM 572 O O . GLY A 1 72 ? -0.939 0.932 19.913 1.00 92.94 72 GLY A O 1
ATOM 573 N N . ASP A 1 73 ? -0.813 2.571 21.452 1.00 92.19 73 ASP A N 1
ATOM 574 C CA . ASP A 1 73 ? -1.524 1.852 22.523 1.00 92.19 73 ASP A CA 1
ATOM 575 C C . ASP A 1 73 ? -3.048 2.058 22.509 1.00 92.19 73 ASP A C 1
ATOM 577 O O . ASP A 1 73 ? -3.778 1.422 23.274 1.00 92.19 73 ASP A O 1
ATOM 581 N N . ARG A 1 74 ? -3.561 2.937 21.639 1.00 94.38 74 ARG A N 1
ATOM 582 C CA . ARG A 1 74 ? -4.996 3.222 21.540 1.00 94.38 74 ARG A CA 1
ATOM 583 C C . ARG A 1 74 ? -5.695 2.165 20.694 1.00 94.38 74 ARG A C 1
ATOM 585 O O . ARG A 1 74 ? -5.216 1.783 19.626 1.00 94.38 74 ARG A O 1
ATOM 592 N N . LEU A 1 75 ? -6.863 1.731 21.167 1.00 94.88 75 LEU A N 1
ATOM 593 C CA . LEU A 1 75 ? -7.729 0.776 20.483 1.00 94.88 75 LEU A CA 1
ATOM 594 C C . LEU A 1 75 ? -9.118 1.382 20.276 1.00 94.88 75 LEU A C 1
ATOM 596 O O . LEU A 1 75 ? -9.812 1.714 21.237 1.00 94.88 75 LEU A O 1
ATOM 600 N N . TYR A 1 76 ? -9.543 1.454 19.022 1.00 94.06 76 TYR A N 1
ATOM 601 C CA . TYR A 1 76 ? -10.841 1.967 18.608 1.00 94.06 76 TYR A CA 1
ATOM 602 C C . TYR A 1 76 ? -11.708 0.803 18.125 1.00 94.06 76 TYR A C 1
ATOM 604 O O . TYR A 1 76 ? -11.296 0.021 17.267 1.00 94.06 76 TYR A O 1
ATOM 612 N N . LYS A 1 77 ? -12.912 0.672 18.695 1.00 90.62 77 LYS A N 1
ATOM 613 C CA . LYS A 1 77 ? -13.875 -0.395 18.355 1.00 90.62 77 LYS A CA 1
ATOM 614 C C . LYS A 1 77 ? -15.136 0.114 17.656 1.00 90.62 77 LYS A C 1
ATOM 616 O O . LYS A 1 77 ? -15.826 -0.666 17.014 1.00 90.62 77 LYS A O 1
ATOM 621 N N . ASN A 1 78 ? -15.443 1.406 17.781 1.00 91.56 78 ASN A N 1
ATOM 622 C CA . ASN A 1 78 ? -16.599 2.019 17.132 1.00 91.56 78 ASN A CA 1
ATOM 623 C C . ASN A 1 78 ? -16.195 2.607 15.775 1.00 91.56 78 ASN A C 1
ATOM 625 O O . ASN A 1 78 ? -16.032 3.819 15.628 1.00 91.56 78 ASN A O 1
ATOM 629 N N . LEU A 1 79 ? -15.939 1.721 14.815 1.00 95.06 79 LEU A N 1
ATOM 630 C CA . LEU A 1 79 ? -15.519 2.103 13.472 1.00 95.06 79 LEU A CA 1
ATOM 631 C C . LEU A 1 79 ? -16.706 2.127 12.515 1.00 95.06 79 LEU A C 1
ATOM 633 O O . LEU A 1 79 ? -17.581 1.261 12.570 1.00 95.06 79 LEU A O 1
ATOM 637 N N . SER A 1 80 ? -16.693 3.078 11.586 1.00 94.69 80 SER A N 1
ATOM 638 C CA . SER A 1 80 ? -17.602 3.066 10.444 1.00 94.69 80 SER A CA 1
ATOM 639 C C . SER A 1 80 ? -17.266 1.876 9.546 1.00 94.69 80 SER A C 1
ATOM 641 O O . SER A 1 80 ? -16.229 1.858 8.879 1.00 94.69 80 SER A O 1
ATOM 643 N N . LYS A 1 81 ? -18.154 0.875 9.516 1.00 93.88 81 LYS A N 1
ATOM 644 C CA . LYS A 1 81 ? -17.998 -0.304 8.652 1.00 93.88 81 LYS A CA 1
ATOM 645 C C . LYS A 1 81 ? -17.838 0.102 7.188 1.00 93.88 81 LYS A C 1
ATOM 647 O O . LYS A 1 81 ? -16.973 -0.429 6.509 1.00 93.88 81 LYS A O 1
ATOM 652 N N . GLU A 1 82 ? -18.627 1.068 6.726 1.00 94.75 82 GLU A N 1
ATOM 653 C CA . GLU A 1 82 ? -18.544 1.585 5.359 1.00 94.75 82 GLU A CA 1
ATOM 654 C C . GLU A 1 82 ? -17.169 2.202 5.063 1.00 94.75 82 GLU A C 1
ATOM 656 O O . GLU A 1 82 ? -16.545 1.851 4.064 1.00 94.75 82 GLU A O 1
ATOM 661 N N . SER A 1 83 ? -16.655 3.060 5.953 1.00 95.38 83 SER A N 1
ATOM 662 C CA . SER A 1 83 ? -15.337 3.687 5.771 1.00 95.38 83 SER A CA 1
ATOM 663 C C . SER A 1 83 ? -14.217 2.649 5.708 1.00 95.38 83 SER A C 1
ATOM 665 O O . SER A 1 83 ? -13.307 2.774 4.888 1.00 95.38 83 SER A O 1
ATOM 667 N N . VAL A 1 84 ? -14.287 1.618 6.554 1.00 96.19 84 VAL A N 1
ATOM 668 C CA . VAL A 1 84 ? -13.303 0.529 6.581 1.00 96.19 84 VAL A CA 1
ATOM 669 C C . VAL A 1 84 ? -13.386 -0.334 5.323 1.00 96.19 84 VAL A C 1
ATOM 671 O O . VAL A 1 84 ? -12.356 -0.624 4.721 1.00 96.19 84 VAL A O 1
ATOM 674 N N . GLU A 1 85 ? -14.586 -0.719 4.889 1.00 95.62 85 GLU A N 1
ATOM 675 C CA . GLU A 1 85 ? -14.754 -1.536 3.683 1.00 95.62 85 GLU A CA 1
ATOM 676 C C . GLU A 1 85 ? -14.320 -0.783 2.419 1.00 95.62 85 GLU A C 1
ATOM 678 O O . GLU A 1 85 ? -13.624 -1.353 1.582 1.00 95.62 85 GLU A O 1
ATOM 683 N N . ASN A 1 86 ? -14.624 0.513 2.310 1.00 96.19 86 ASN A N 1
ATOM 684 C CA . ASN A 1 86 ? -14.131 1.344 1.209 1.00 96.19 86 ASN A CA 1
ATOM 685 C C . ASN A 1 86 ? -12.600 1.450 1.208 1.00 96.19 86 ASN A C 1
ATOM 687 O O . ASN A 1 86 ? -11.977 1.446 0.148 1.00 96.19 86 ASN A O 1
ATOM 691 N N . TYR A 1 87 ? -11.983 1.510 2.389 1.00 97.38 87 TYR A N 1
ATOM 692 C CA . TYR A 1 87 ? -10.530 1.538 2.512 1.00 97.38 87 TYR A CA 1
ATOM 693 C C . TYR A 1 87 ? -9.886 0.220 2.080 1.00 97.38 87 TYR A C 1
ATOM 695 O O . TYR A 1 87 ? -8.945 0.228 1.291 1.00 97.38 87 TYR A O 1
ATOM 703 N N . PHE A 1 88 ? -10.429 -0.918 2.520 1.00 97.50 88 PHE A N 1
ATOM 704 C CA . PHE A 1 88 ? -9.939 -2.233 2.099 1.00 97.50 88 PHE A CA 1
ATOM 705 C C . PHE A 1 88 ? -10.119 -2.435 0.590 1.00 97.50 88 PHE A C 1
ATOM 707 O O . PHE A 1 88 ? -9.226 -2.973 -0.061 1.00 97.50 88 PHE A O 1
ATOM 714 N N . MET A 1 89 ? -11.235 -1.963 0.025 1.00 97.25 89 MET A N 1
ATOM 715 C CA . MET A 1 89 ? -11.480 -1.983 -1.418 1.00 97.25 89 MET A CA 1
ATOM 716 C C . MET A 1 89 ? -10.435 -1.168 -2.182 1.00 97.25 89 MET A C 1
ATOM 718 O O . MET A 1 89 ? -9.871 -1.657 -3.159 1.00 97.25 89 MET A O 1
ATOM 722 N N . GLY A 1 90 ? -10.147 0.053 -1.723 1.00 97.38 90 GLY A N 1
ATOM 723 C CA . GLY A 1 90 ? -9.132 0.911 -2.332 1.00 97.38 90 GLY A CA 1
ATOM 724 C C . GLY A 1 90 ? -7.742 0.277 -2.292 1.00 97.38 90 GLY A C 1
ATOM 725 O O . GLY A 1 90 ? -7.052 0.246 -3.307 1.00 97.38 90 GLY A O 1
ATOM 726 N N . VAL A 1 91 ? -7.369 -0.320 -1.157 1.00 97.88 91 VAL A N 1
ATOM 727 C CA . VAL A 1 91 ? -6.096 -1.039 -1.010 1.00 97.88 91 VAL A CA 1
ATOM 728 C C . VAL A 1 91 ? -6.030 -2.273 -1.919 1.00 97.88 91 VAL A C 1
ATOM 730 O O . VAL A 1 91 ? -5.015 -2.484 -2.578 1.00 97.88 91 VAL A O 1
ATOM 733 N N . ALA A 1 92 ? -7.100 -3.067 -2.015 1.00 97.19 92 ALA A N 1
ATOM 734 C CA . ALA A 1 92 ? -7.166 -4.226 -2.912 1.00 97.19 92 ALA A CA 1
ATOM 735 C C . ALA A 1 92 ? -7.108 -3.841 -4.401 1.00 97.19 92 ALA A C 1
ATOM 737 O O . ALA A 1 92 ? -6.619 -4.613 -5.226 1.00 97.19 92 ALA A O 1
ATOM 738 N N . GLY A 1 93 ? -7.616 -2.655 -4.744 1.00 96.56 93 GLY A N 1
ATOM 739 C CA . GLY A 1 93 ? -7.632 -2.114 -6.101 1.00 96.56 93 GLY A CA 1
ATOM 740 C C . GLY A 1 93 ? -6.323 -1.461 -6.545 1.00 96.56 93 GLY A C 1
ATOM 741 O O . GLY A 1 93 ? -6.235 -1.033 -7.694 1.00 96.56 93 GLY A O 1
ATOM 742 N N . LEU A 1 94 ? -5.314 -1.376 -5.674 1.00 96.88 94 LEU A N 1
ATOM 743 C CA . LEU A 1 94 ? -4.067 -0.689 -5.985 1.00 96.88 94 LEU A CA 1
ATOM 744 C C . LEU A 1 94 ? -3.291 -1.342 -7.134 1.00 96.88 94 LEU A C 1
ATOM 746 O O . LEU A 1 94 ? -2.950 -2.531 -7.112 1.00 96.88 94 LEU A O 1
ATOM 750 N N . THR A 1 95 ? -2.907 -0.503 -8.092 1.00 96.44 95 THR A N 1
ATOM 751 C CA . THR A 1 95 ? -2.049 -0.874 -9.216 1.00 96.44 95 THR A CA 1
ATOM 752 C C . THR A 1 95 ? -0.877 0.084 -9.346 1.00 96.44 95 THR A C 1
ATOM 754 O O . THR A 1 95 ? -1.025 1.289 -9.162 1.00 96.44 95 THR A O 1
ATOM 757 N N . ALA A 1 96 ? 0.279 -0.442 -9.731 1.00 95.38 96 ALA A N 1
ATOM 758 C CA . ALA A 1 96 ? 1.374 0.364 -10.231 1.00 95.38 96 ALA A CA 1
ATOM 759 C C . ALA A 1 96 ? 1.015 0.969 -11.594 1.00 95.38 96 ALA A C 1
ATOM 761 O O . ALA A 1 96 ? 0.447 0.300 -12.459 1.00 95.38 96 ALA A O 1
ATOM 762 N N . ASP A 1 97 ? 1.414 2.215 -11.824 1.00 92.56 97 ASP A N 1
ATOM 763 C CA . ASP A 1 97 ? 1.299 2.833 -13.143 1.00 92.56 97 ASP A CA 1
ATOM 764 C C . ASP A 1 97 ? 2.267 2.165 -14.129 1.00 92.56 97 ASP A C 1
ATOM 766 O O . ASP A 1 97 ? 1.909 1.847 -15.268 1.00 92.56 97 ASP A O 1
ATOM 770 N N . ARG A 1 98 ? 3.493 1.887 -13.664 1.00 90.31 98 ARG A N 1
ATOM 771 C CA . ARG A 1 98 ? 4.563 1.247 -14.442 1.00 90.31 98 ARG A CA 1
ATOM 772 C C . ARG A 1 98 ? 5.388 0.306 -13.571 1.00 90.31 98 ARG A C 1
ATOM 774 O O . ARG A 1 98 ? 5.601 0.570 -12.390 1.00 90.31 98 ARG A O 1
ATOM 781 N N . ILE A 1 99 ? 5.885 -0.772 -14.175 1.00 88.69 99 ILE A N 1
ATOM 782 C CA . ILE A 1 99 ? 6.780 -1.735 -13.525 1.00 88.69 99 ILE A CA 1
ATOM 783 C C . ILE A 1 99 ? 8.179 -1.559 -14.089 1.00 88.69 99 ILE A C 1
ATOM 785 O O . ILE A 1 99 ? 8.369 -1.616 -15.307 1.00 88.69 99 ILE A O 1
ATOM 789 N N . GLY A 1 100 ? 9.150 -1.383 -13.198 1.00 82.81 100 GLY A N 1
ATOM 790 C CA . GLY A 1 100 ? 10.486 -0.967 -13.580 1.00 82.81 100 GLY A CA 1
ATOM 791 C C . GLY A 1 100 ? 10.534 0.513 -13.951 1.00 82.81 100 GLY A C 1
ATOM 792 O O . GLY A 1 100 ? 9.522 1.163 -14.215 1.00 82.81 100 GLY A O 1
ATOM 793 N N . MET A 1 101 ? 11.753 1.033 -13.955 1.00 72.94 101 MET A N 1
ATOM 794 C CA . MET A 1 101 ? 12.061 2.419 -14.281 1.00 72.94 101 MET A CA 1
ATOM 795 C C . MET A 1 101 ? 12.820 2.459 -15.604 1.00 72.94 101 MET A C 1
ATOM 797 O O . MET A 1 101 ? 13.558 1.519 -15.929 1.00 72.94 101 MET A O 1
ATOM 801 N N . GLU A 1 102 ? 12.664 3.533 -16.375 1.00 68.19 102 GLU A N 1
ATOM 802 C CA . GLU A 1 102 ? 13.553 3.746 -17.517 1.00 68.19 102 GLU A CA 1
ATOM 803 C C . GLU A 1 102 ? 14.983 4.020 -17.032 1.00 68.19 102 GLU A C 1
ATOM 805 O O . GLU A 1 102 ? 15.225 4.371 -15.870 1.00 68.19 102 GLU A O 1
ATOM 810 N N . ARG A 1 103 ? 15.969 3.835 -17.921 1.00 57.78 103 ARG A N 1
ATOM 811 C CA . ARG A 1 103 ? 17.368 4.153 -17.603 1.00 57.78 103 ARG A CA 1
ATOM 812 C C . ARG A 1 103 ? 17.445 5.587 -17.054 1.00 57.78 103 ARG A C 1
ATOM 814 O O . ARG A 1 103 ? 17.112 6.525 -17.771 1.00 57.78 103 ARG A O 1
ATOM 821 N N . ASN A 1 104 ? 17.980 5.729 -15.837 1.00 58.09 104 ASN A N 1
ATOM 822 C CA . ASN A 1 104 ? 18.283 6.989 -15.136 1.00 58.09 104 ASN A CA 1
ATOM 823 C C . ASN A 1 104 ? 17.130 7.679 -14.376 1.00 58.09 104 ASN A C 1
ATOM 825 O O . ASN A 1 104 ? 17.276 8.853 -14.026 1.00 58.09 104 ASN A 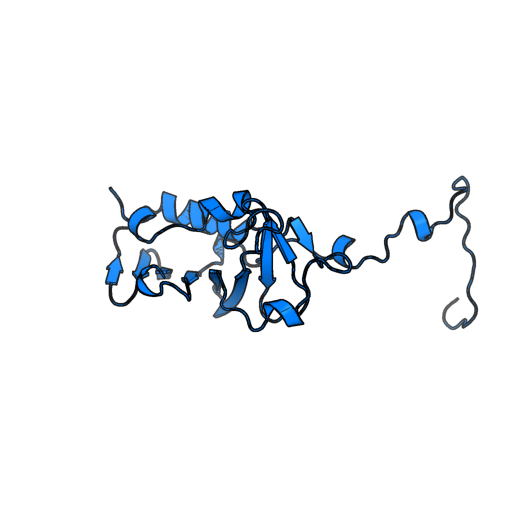O 1
ATOM 829 N N . GLU A 1 105 ? 16.006 7.009 -14.110 1.00 71.56 105 GLU A N 1
ATOM 830 C CA . GLU A 1 105 ? 14.975 7.580 -13.230 1.00 71.56 105 GLU A CA 1
ATOM 831 C C . GLU A 1 105 ? 15.324 7.332 -11.759 1.00 71.56 105 GLU A C 1
ATOM 833 O O . GLU A 1 105 ? 15.788 8.262 -11.108 1.00 71.56 105 GLU A O 1
ATOM 838 N N . TYR A 1 106 ? 15.174 6.099 -11.266 1.00 76.06 106 TYR A N 1
ATOM 839 C CA . TYR A 1 106 ? 15.564 5.680 -9.914 1.00 76.06 106 TYR A CA 1
ATOM 840 C C . TYR A 1 106 ? 15.810 4.170 -9.881 1.00 76.06 106 TYR A C 1
ATOM 842 O O . TYR A 1 106 ? 15.028 3.383 -10.416 1.00 76.06 106 TYR A O 1
ATOM 850 N N . THR A 1 107 ? 16.892 3.745 -9.246 1.00 83.12 107 THR A N 1
ATOM 851 C CA . THR A 1 107 ? 17.261 2.335 -9.099 1.00 83.12 107 THR A CA 1
ATOM 852 C C . THR A 1 107 ? 16.899 1.809 -7.715 1.00 83.12 107 THR A C 1
ATOM 854 O O . THR A 1 107 ? 16.809 2.561 -6.745 1.00 83.12 107 THR A O 1
ATOM 857 N N . TYR A 1 108 ? 16.740 0.488 -7.600 1.00 85.44 108 TYR A N 1
ATOM 858 C CA . TYR A 1 108 ? 16.569 -0.182 -6.307 1.00 85.44 108 TYR A CA 1
ATOM 859 C C . TYR A 1 108 ? 17.669 0.193 -5.303 1.00 85.44 108 TYR A C 1
ATOM 861 O O . TYR A 1 108 ? 17.389 0.458 -4.138 1.00 85.44 108 TYR A O 1
ATOM 869 N N . GLU A 1 109 ? 18.915 0.270 -5.769 1.00 86.12 109 GLU A N 1
ATOM 870 C CA . GLU A 1 109 ? 20.074 0.605 -4.941 1.00 86.12 109 GLU A CA 1
ATOM 871 C C . GLU A 1 109 ? 19.989 2.013 -4.337 1.00 86.12 109 GLU A C 1
ATOM 873 O O . GLU A 1 109 ? 20.393 2.211 -3.191 1.00 86.12 109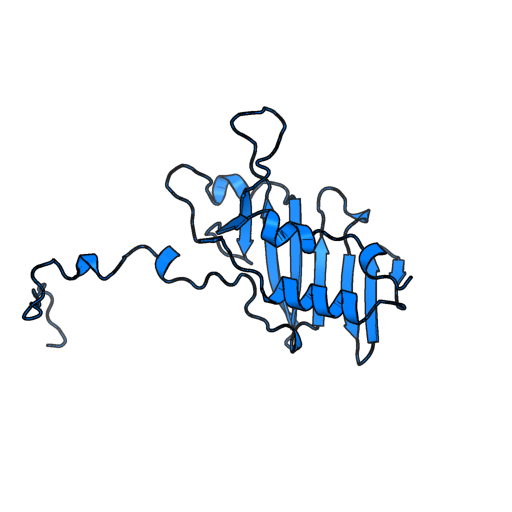 GLU A O 1
ATOM 878 N N . GLU A 1 110 ? 19.419 2.974 -5.067 1.00 85.69 110 GLU A N 1
ATOM 879 C CA . GLU A 1 110 ? 19.240 4.353 -4.597 1.00 85.69 110 GLU A CA 1
ATOM 880 C C . GLU A 1 110 ? 18.112 4.487 -3.570 1.00 85.69 110 GLU A C 1
ATOM 882 O O . GLU A 1 110 ? 18.179 5.349 -2.695 1.00 85.69 110 GLU A O 1
ATOM 887 N N . ILE A 1 111 ? 17.079 3.644 -3.651 1.00 87.69 111 ILE A N 1
ATOM 888 C CA . ILE A 1 111 ? 15.890 3.764 -2.794 1.00 87.69 111 ILE A CA 1
ATOM 889 C C . ILE A 1 111 ? 15.910 2.830 -1.583 1.00 87.69 111 ILE A C 1
ATOM 891 O O . ILE A 1 111 ? 15.317 3.162 -0.558 1.00 87.69 111 ILE A O 1
ATOM 895 N N . LYS A 1 112 ? 16.601 1.684 -1.647 1.00 84.06 112 LYS A N 1
ATOM 896 C CA . LYS A 1 112 ? 16.543 0.655 -0.592 1.00 84.06 112 LYS A CA 1
ATOM 897 C C . LYS A 1 112 ? 17.049 1.130 0.773 1.00 84.06 112 LYS A C 1
ATOM 899 O O . LYS A 1 112 ? 16.634 0.588 1.792 1.00 84.06 112 LYS A O 1
ATOM 904 N N . ASN A 1 113 ? 17.937 2.126 0.786 1.00 86.81 113 ASN A N 1
ATOM 905 C CA . ASN A 1 113 ? 18.511 2.698 2.006 1.00 86.81 113 ASN A CA 1
ATOM 906 C C . ASN A 1 113 ? 17.743 3.931 2.508 1.00 86.81 113 ASN A C 1
ATOM 908 O O . ASN A 1 113 ? 18.065 4.453 3.575 1.00 86.81 113 ASN A O 1
ATOM 912 N N . ASN A 1 114 ? 16.746 4.407 1.758 1.00 90.88 114 ASN A N 1
ATOM 913 C CA . ASN A 1 114 ? 15.934 5.540 2.174 1.00 90.88 114 ASN A CA 1
ATOM 914 C C . ASN A 1 114 ? 14.874 5.094 3.181 1.00 90.88 114 ASN A C 1
ATOM 916 O O . ASN A 1 114 ? 14.395 3.959 3.163 1.00 90.88 114 ASN A O 1
ATOM 920 N N . ILE A 1 115 ? 14.478 6.020 4.049 1.00 93.56 115 ILE A N 1
ATOM 921 C CA . ILE A 1 115 ? 13.337 5.822 4.939 1.00 93.56 115 ILE A CA 1
ATOM 922 C C . ILE A 1 115 ? 12.066 5.964 4.087 1.00 93.56 115 ILE A C 1
ATOM 924 O O . ILE A 1 115 ? 11.914 6.998 3.429 1.00 93.56 115 ILE A O 1
ATOM 928 N N . PRO A 1 116 ? 11.167 4.962 4.061 1.00 96.12 116 PRO A N 1
ATOM 929 C CA . PRO A 1 116 ? 9.903 5.080 3.346 1.00 96.12 116 PRO A CA 1
ATOM 930 C C . PRO A 1 116 ? 9.075 6.252 3.877 1.00 96.12 116 PRO A C 1
ATOM 932 O O . PRO A 1 116 ? 9.072 6.534 5.076 1.00 96.12 116 PRO A O 1
ATOM 935 N N . PHE A 1 117 ? 8.346 6.904 2.978 1.00 96.06 117 PHE A N 1
ATOM 936 C CA . PHE A 1 117 ? 7.330 7.890 3.333 1.00 96.06 117 PHE A CA 1
ATOM 937 C C . PHE A 1 117 ? 6.152 7.214 4.045 1.00 96.06 117 PHE A C 1
ATOM 939 O O . PHE A 1 117 ? 5.711 7.674 5.095 1.00 96.06 117 PHE A O 1
ATOM 946 N N . ALA A 1 118 ? 5.703 6.082 3.502 1.00 97.56 118 ALA A N 1
ATOM 947 C CA . ALA A 1 118 ? 4.685 5.233 4.103 1.00 97.56 118 ALA A CA 1
ATOM 948 C C . ALA A 1 118 ? 4.943 3.760 3.756 1.00 97.56 118 ALA A C 1
ATOM 950 O O . ALA A 1 118 ? 5.586 3.446 2.751 1.00 97.56 118 ALA A O 1
ATOM 951 N N . GLU A 1 119 ? 4.423 2.849 4.569 1.00 98.06 119 GLU A N 1
ATOM 952 C CA . GLU A 1 119 ? 4.427 1.413 4.310 1.00 98.06 119 GLU A CA 1
ATOM 953 C C . GLU A 1 119 ? 3.019 0.849 4.510 1.00 98.06 119 GLU A C 1
ATOM 955 O O . GLU A 1 119 ? 2.458 0.909 5.605 1.00 98.06 119 GLU A O 1
ATOM 960 N N . LEU A 1 120 ? 2.446 0.305 3.436 1.00 98.38 120 LEU A N 1
ATOM 961 C CA . LEU A 1 120 ? 1.194 -0.442 3.477 1.00 98.38 120 LEU A CA 1
ATOM 962 C C . LEU A 1 120 ? 1.498 -1.909 3.763 1.00 98.38 120 LEU A C 1
ATOM 964 O O . LEU A 1 120 ? 2.356 -2.514 3.119 1.00 98.38 120 LEU A O 1
ATOM 968 N N . ILE A 1 121 ? 0.775 -2.483 4.716 1.00 98.50 121 ILE A N 1
ATOM 969 C CA . ILE A 1 121 ? 0.970 -3.850 5.194 1.00 98.50 121 ILE A CA 1
ATOM 970 C C . ILE A 1 121 ? -0.381 -4.546 5.186 1.00 98.50 121 ILE A C 1
ATOM 972 O O . ILE A 1 121 ? -1.317 -4.099 5.842 1.00 98.50 121 ILE A O 1
ATOM 976 N N . ILE A 1 122 ? -0.484 -5.668 4.489 1.00 98.25 122 ILE A N 1
ATOM 977 C CA . ILE A 1 122 ? -1.697 -6.481 4.463 1.00 98.25 122 ILE A CA 1
ATOM 978 C C . ILE A 1 122 ? -1.388 -7.831 5.068 1.00 98.25 122 ILE A C 1
ATOM 980 O O . ILE A 1 122 ? -0.381 -8.452 4.733 1.00 98.25 122 ILE A O 1
ATOM 984 N N . LYS A 1 123 ? -2.288 -8.316 5.920 1.00 98.38 123 LYS A N 1
ATOM 985 C CA . LYS A 1 123 ? -2.298 -9.708 6.361 1.00 98.38 123 LYS A CA 1
ATOM 986 C C . LYS A 1 123 ? -3.586 -10.370 5.905 1.00 98.38 123 LYS A C 1
ATOM 988 O O . LYS A 1 123 ? -4.674 -9.869 6.193 1.00 98.38 123 LYS A O 1
ATOM 993 N N . ASN A 1 124 ? -3.471 -11.507 5.232 1.00 96.81 124 ASN A N 1
ATOM 994 C CA . ASN A 1 124 ? -4.633 -12.263 4.777 1.00 96.81 124 ASN A CA 1
ATOM 995 C C . ASN A 1 124 ? -5.047 -13.382 5.750 1.00 96.81 124 ASN A C 1
ATOM 997 O O . ASN A 1 124 ? -4.392 -13.630 6.767 1.00 96.81 124 ASN A O 1
ATOM 1001 N N . ASN A 1 125 ? -6.146 -14.066 5.432 1.00 95.38 125 ASN A N 1
ATOM 1002 C CA . ASN A 1 125 ? -6.690 -15.192 6.204 1.00 95.38 125 ASN A CA 1
ATOM 1003 C C . ASN A 1 125 ? -5.749 -16.408 6.312 1.00 95.38 125 ASN A C 1
ATOM 1005 O O . ASN A 1 125 ? -5.830 -17.153 7.285 1.00 95.38 125 ASN A O 1
ATOM 1009 N N . ASN A 1 126 ? -4.801 -16.558 5.386 1.00 95.94 126 ASN A N 1
ATOM 1010 C CA . ASN A 1 126 ? -3.745 -17.573 5.429 1.00 95.94 126 ASN A CA 1
ATOM 1011 C C . ASN A 1 126 ? -2.501 -17.110 6.210 1.00 95.94 126 ASN A C 1
ATOM 1013 O O . ASN A 1 126 ? -1.455 -17.752 6.142 1.00 95.94 126 ASN A O 1
ATOM 1017 N N . ASN A 1 127 ? -2.584 -15.986 6.933 1.00 95.25 127 ASN A N 1
ATOM 1018 C CA . ASN A 1 127 ? -1.471 -15.320 7.616 1.00 95.25 127 ASN A CA 1
ATOM 1019 C C . ASN A 1 127 ? -0.319 -14.870 6.699 1.00 95.25 127 ASN A C 1
ATOM 1021 O O . ASN A 1 127 ? 0.739 -14.492 7.207 1.00 95.25 127 ASN A O 1
ATOM 1025 N N . ARG A 1 128 ? -0.503 -14.861 5.374 1.00 96.94 128 ARG A N 1
ATOM 1026 C CA . ARG A 1 128 ? 0.480 -14.286 4.450 1.00 96.94 128 ARG A CA 1
ATOM 1027 C C . ARG A 1 128 ? 0.472 -12.771 4.611 1.00 96.94 128 ARG A C 1
ATOM 1029 O O . ARG A 1 128 ? -0.595 -12.160 4.690 1.00 96.94 128 ARG A O 1
ATOM 1036 N N . ILE A 1 129 ? 1.673 -12.204 4.645 1.00 97.88 129 ILE A N 1
ATOM 1037 C CA . ILE A 1 129 ? 1.898 -10.765 4.704 1.00 97.88 129 ILE A CA 1
ATOM 1038 C C . ILE A 1 129 ? 2.344 -10.289 3.323 1.00 97.88 129 ILE A C 1
ATOM 1040 O O . ILE A 1 129 ? 3.242 -10.878 2.719 1.00 97.88 129 ILE A O 1
ATOM 1044 N N . GLU A 1 130 ? 1.708 -9.235 2.831 1.00 97.94 130 GLU A N 1
ATOM 1045 C CA . GLU A 1 130 ? 2.119 -8.495 1.640 1.00 97.94 130 GLU A CA 1
ATOM 1046 C C . GLU A 1 130 ? 2.425 -7.059 2.064 1.00 97.94 130 GLU A C 1
ATOM 1048 O O . GLU A 1 130 ? 1.710 -6.493 2.892 1.00 97.94 130 GLU A O 1
ATOM 1053 N N . THR A 1 131 ? 3.497 -6.476 1.534 1.00 98.06 131 THR A N 1
ATOM 1054 C CA . THR A 1 131 ? 3.918 -5.119 1.895 1.00 98.06 131 THR A CA 1
ATOM 1055 C C . THR A 1 131 ? 4.179 -4.278 0.658 1.00 98.06 131 THR A C 1
ATOM 1057 O O . THR A 1 131 ? 4.621 -4.786 -0.373 1.00 98.06 131 THR A O 1
ATOM 1060 N N . LEU A 1 132 ? 3.932 -2.979 0.775 1.00 98.00 132 LEU A N 1
ATOM 1061 C CA . LEU A 1 132 ? 4.362 -1.969 -0.180 1.00 98.00 132 LEU A CA 1
ATOM 1062 C C . LEU A 1 132 ? 5.045 -0.845 0.590 1.00 98.00 132 LEU A C 1
ATOM 1064 O O . LEU A 1 132 ? 4.399 -0.154 1.377 1.00 98.00 132 LEU A O 1
ATOM 1068 N N . LYS A 1 133 ? 6.324 -0.612 0.306 1.00 97.81 133 LYS A N 1
ATOM 1069 C CA . LYS A 1 133 ? 7.039 0.580 0.771 1.00 97.81 133 LYS A CA 1
ATOM 1070 C C . LYS A 1 133 ? 6.923 1.675 -0.272 1.00 97.81 133 LYS A C 1
ATOM 1072 O O . LYS A 1 133 ? 7.218 1.436 -1.441 1.00 97.81 133 LYS A O 1
ATOM 1077 N N . ILE A 1 134 ? 6.508 2.857 0.157 1.00 96.94 134 ILE A N 1
ATOM 1078 C CA . ILE A 1 134 ? 6.261 4.021 -0.689 1.00 96.94 134 ILE A CA 1
ATOM 1079 C C . ILE A 1 134 ? 7.334 5.064 -0.397 1.00 96.94 134 ILE A C 1
ATOM 1081 O O . ILE A 1 134 ? 7.595 5.398 0.759 1.00 96.94 134 ILE A O 1
ATOM 1085 N N . TYR A 1 135 ? 7.933 5.609 -1.446 1.00 95.38 135 TYR A N 1
ATOM 1086 C CA . TYR A 1 135 ? 8.986 6.611 -1.376 1.00 95.38 135 TYR A CA 1
ATOM 1087 C C . TYR A 1 135 ? 8.584 7.843 -2.178 1.00 95.38 135 TYR A C 1
ATOM 1089 O O . TYR A 1 135 ? 8.086 7.738 -3.301 1.00 95.38 135 TYR A O 1
ATOM 1097 N N . GLN A 1 136 ? 8.837 9.015 -1.604 1.00 92.81 136 GLN A N 1
ATOM 1098 C CA . GLN A 1 136 ? 8.686 10.282 -2.306 1.00 92.81 136 GLN A CA 1
ATOM 1099 C C . GLN A 1 136 ? 9.934 10.583 -3.135 1.00 92.81 136 GLN A C 1
ATOM 1101 O O . GLN A 1 136 ? 11.066 10.353 -2.705 1.00 92.81 136 GLN A O 1
ATOM 1106 N N . ILE A 1 137 ? 9.713 11.124 -4.328 1.00 88.12 137 ILE A N 1
ATOM 1107 C CA . ILE A 1 137 ? 10.777 11.513 -5.249 1.00 88.12 137 ILE A CA 1
ATOM 1108 C C . ILE A 1 137 ? 11.073 13.004 -5.072 1.00 88.12 137 ILE A C 1
ATOM 1110 O O . ILE A 1 137 ? 10.130 13.789 -5.111 1.00 88.12 137 ILE A O 1
ATOM 1114 N N . PRO A 1 138 ? 12.335 13.442 -4.921 1.00 86.75 138 PRO A N 1
ATOM 1115 C CA . PRO A 1 138 ? 12.664 14.865 -4.911 1.00 86.75 138 PRO A CA 1
ATOM 1116 C C . PRO A 1 138 ? 12.248 15.562 -6.215 1.00 86.75 138 PRO A C 1
ATOM 1118 O O . PRO A 1 138 ? 12.500 15.059 -7.311 1.00 86.75 138 PRO A O 1
ATOM 1121 N N . ASP A 1 139 ? 11.654 16.747 -6.114 1.00 85.19 139 ASP A N 1
ATOM 1122 C CA . ASP A 1 139 ? 11.341 17.578 -7.274 1.00 85.19 139 ASP A CA 1
ATOM 1123 C C . ASP A 1 139 ? 12.645 18.134 -7.876 1.00 85.19 139 ASP A C 1
ATOM 1125 O O . ASP A 1 139 ? 13.411 18.847 -7.221 1.00 85.19 139 ASP A O 1
ATOM 1129 N N . LYS A 1 140 ? 12.900 17.820 -9.153 1.00 82.06 140 LYS A N 1
ATOM 1130 C CA . LYS A 1 140 ? 14.087 18.289 -9.891 1.00 82.06 140 LYS A CA 1
ATOM 1131 C C . LYS A 1 140 ? 14.077 19.805 -10.128 1.00 82.06 140 LYS A C 1
ATOM 1133 O O . LYS A 1 140 ? 15.132 20.389 -10.361 1.00 82.06 140 LYS A O 1
ATOM 1138 N N . THR A 1 141 ? 12.906 20.437 -10.092 1.00 83.38 141 THR A N 1
ATOM 1139 C CA . THR A 1 141 ? 12.704 21.867 -10.369 1.00 83.38 141 THR A CA 1
ATOM 1140 C C . THR A 1 141 ? 12.705 22.724 -9.106 1.00 83.38 141 THR A C 1
ATOM 1142 O O . THR A 1 141 ? 13.041 23.908 -9.167 1.00 83.38 141 THR A O 1
ATOM 1145 N N . LYS A 1 142 ? 12.360 22.140 -7.952 1.00 83.88 142 LYS A N 1
ATOM 1146 C CA . LYS A 1 142 ? 12.193 22.848 -6.678 1.00 83.88 142 LYS A CA 1
ATOM 1147 C C . LYS A 1 142 ? 12.955 22.138 -5.553 1.00 83.88 142 LYS A C 1
ATOM 1149 O O . LYS A 1 142 ? 12.464 21.155 -4.990 1.00 83.88 142 LYS A O 1
ATOM 1154 N N . PRO A 1 143 ? 14.137 22.654 -5.167 1.00 79.56 143 PRO A N 1
ATOM 1155 C CA . PRO A 1 143 ? 14.919 22.087 -4.076 1.00 79.56 143 PRO A CA 1
ATOM 1156 C C . PRO A 1 143 ? 14.096 21.967 -2.788 1.00 79.56 143 PRO A C 1
ATOM 1158 O O . PRO A 1 143 ? 13.361 22.888 -2.438 1.00 79.56 143 PRO A O 1
ATOM 1161 N N . LYS A 1 144 ? 14.277 20.860 -2.055 1.00 79.69 144 LYS A N 1
ATOM 1162 C CA . LYS A 1 144 ? 13.578 20.538 -0.790 1.00 79.69 144 LYS A CA 1
ATOM 1163 C C . LYS A 1 144 ? 12.073 20.273 -0.912 1.00 79.69 144 LYS A C 1
ATOM 1165 O O . LYS A 1 144 ? 11.387 20.244 0.105 1.00 79.69 144 LYS A O 1
ATOM 1170 N N . THR A 1 145 ? 11.564 20.074 -2.120 1.00 88.88 145 THR A N 1
ATOM 1171 C CA . THR A 1 145 ? 10.185 19.621 -2.328 1.00 88.88 145 THR A CA 1
ATOM 1172 C C . THR A 1 145 ? 10.177 18.263 -3.017 1.00 88.88 145 THR A C 1
ATOM 1174 O O . THR A 1 145 ? 11.210 17.816 -3.523 1.00 88.88 145 THR A O 1
ATOM 1177 N N . PHE A 1 146 ? 9.030 17.593 -2.992 1.00 89.00 146 PHE A N 1
ATOM 1178 C CA . PHE A 1 146 ? 8.831 16.301 -3.635 1.00 89.00 146 PHE A CA 1
ATOM 1179 C C . PHE A 1 146 ? 7.941 16.449 -4.865 1.00 89.00 146 PHE A C 1
ATOM 1181 O O . PHE A 1 146 ? 7.138 17.379 -4.949 1.00 89.00 146 PHE A O 1
ATOM 1188 N N . ASN A 1 147 ? 8.091 15.526 -5.811 1.00 89.38 147 ASN A N 1
ATOM 1189 C CA . ASN A 1 147 ? 7.221 15.417 -6.966 1.00 89.38 147 ASN A CA 1
ATOM 1190 C C . ASN A 1 147 ? 5.779 15.160 -6.480 1.00 89.38 147 ASN A C 1
ATOM 1192 O O . ASN A 1 147 ? 5.561 14.177 -5.768 1.00 89.38 147 ASN A O 1
ATOM 1196 N N . PRO A 1 148 ? 4.811 16.024 -6.830 1.00 88.62 148 PRO A N 1
ATOM 1197 C CA . PRO A 1 148 ? 3.440 15.902 -6.342 1.00 88.62 148 PRO A CA 1
ATOM 1198 C C . PRO A 1 148 ? 2.642 14.800 -7.049 1.00 88.62 148 PRO A C 1
ATOM 1200 O O . PRO A 1 148 ? 1.583 14.423 -6.564 1.00 88.62 148 PRO A O 1
ATOM 1203 N N . ASP A 1 149 ? 3.132 14.289 -8.180 1.00 90.69 149 ASP A N 1
ATOM 1204 C CA . ASP A 1 149 ? 2.394 13.366 -9.042 1.00 90.69 149 ASP A CA 1
ATOM 1205 C C . ASP A 1 149 ? 2.920 11.932 -8.951 1.00 90.69 149 ASP A C 1
ATOM 1207 O O . ASP A 1 149 ? 2.159 10.983 -9.138 1.00 90.69 149 ASP A O 1
ATOM 1211 N N . ILE A 1 150 ? 4.218 11.761 -8.678 1.00 91.81 150 ILE A N 1
ATOM 1212 C CA . ILE A 1 150 ? 4.913 10.475 -8.798 1.00 91.81 150 ILE A CA 1
ATOM 1213 C C . ILE A 1 150 ? 5.512 10.039 -7.463 1.00 91.81 150 ILE A C 1
ATOM 1215 O O . ILE A 1 150 ? 6.283 10.759 -6.826 1.00 91.81 150 ILE A O 1
ATOM 1219 N N . LEU A 1 151 ? 5.222 8.792 -7.105 1.00 94.31 151 LEU A N 1
ATOM 1220 C CA . LEU A 1 151 ? 5.825 8.058 -6.001 1.00 94.31 151 LEU A CA 1
ATOM 1221 C C . LEU A 1 151 ? 6.542 6.810 -6.540 1.00 94.31 151 LEU A C 1
ATOM 1223 O O . LEU A 1 151 ? 6.259 6.329 -7.642 1.00 94.31 151 LEU A O 1
ATOM 1227 N N . ILE A 1 152 ? 7.455 6.257 -5.744 1.00 94.94 152 ILE A N 1
ATOM 1228 C CA . ILE A 1 152 ? 8.099 4.967 -6.028 1.00 94.94 152 ILE A CA 1
ATOM 1229 C C . ILE A 1 152 ? 7.614 3.933 -5.025 1.00 94.94 152 ILE A C 1
ATOM 1231 O O . ILE A 1 152 ? 7.580 4.199 -3.826 1.00 94.94 152 ILE A O 1
ATOM 1235 N N . GLY A 1 153 ? 7.278 2.746 -5.517 1.00 95.38 153 GLY A N 1
ATOM 1236 C CA . GLY A 1 153 ? 6.919 1.588 -4.712 1.00 95.38 153 GLY A CA 1
ATOM 1237 C C . GLY A 1 153 ? 7.995 0.504 -4.723 1.00 95.38 153 GLY A C 1
ATOM 1238 O O . GLY A 1 153 ? 8.607 0.241 -5.760 1.00 95.38 153 GLY A O 1
ATOM 1239 N N . LEU A 1 154 ? 8.171 -0.175 -3.592 1.00 95.56 154 LEU A N 1
ATOM 1240 C CA . LEU A 1 154 ? 8.816 -1.487 -3.502 1.00 95.56 154 LEU A CA 1
ATOM 1241 C C . LEU A 1 154 ? 7.831 -2.499 -2.925 1.00 95.56 154 LEU A C 1
ATOM 1243 O O . LEU A 1 154 ? 7.344 -2.320 -1.808 1.00 95.56 154 LEU A O 1
ATOM 1247 N N . ILE A 1 155 ? 7.544 -3.549 -3.692 1.00 95.25 155 ILE A N 1
ATOM 1248 C CA . ILE A 1 155 ? 6.547 -4.567 -3.351 1.00 95.25 155 ILE A CA 1
ATOM 1249 C C . ILE A 1 155 ? 7.251 -5.748 -2.680 1.00 95.25 155 ILE A C 1
ATOM 1251 O O . ILE A 1 155 ? 8.081 -6.418 -3.293 1.00 95.25 155 ILE A O 1
ATOM 1255 N N . GLY A 1 156 ? 6.910 -6.032 -1.424 1.00 93.44 156 GLY A N 1
ATOM 1256 C CA . GLY A 1 156 ? 7.455 -7.155 -0.668 1.00 93.44 156 GLY A CA 1
ATOM 1257 C C . GLY A 1 156 ? 8.984 -7.143 -0.616 1.00 93.44 156 GLY A C 1
ATOM 1258 O O . GLY A 1 156 ? 9.604 -6.233 -0.067 1.00 93.44 156 GLY A O 1
ATOM 1259 N N . THR A 1 157 ? 9.585 -8.187 -1.185 1.00 90.88 157 THR A N 1
ATOM 1260 C CA . THR A 1 157 ? 11.040 -8.352 -1.313 1.00 90.88 157 THR A CA 1
ATOM 1261 C C . THR A 1 157 ? 11.532 -8.152 -2.748 1.00 90.88 157 THR A C 1
ATOM 1263 O O . THR A 1 157 ? 12.660 -8.541 -3.047 1.00 90.88 157 THR A O 1
ATOM 1266 N N . ASP A 1 158 ? 10.695 -7.630 -3.651 1.00 88.75 158 ASP A N 1
ATOM 1267 C CA . ASP A 1 158 ? 11.089 -7.400 -5.040 1.00 88.75 158 ASP A CA 1
ATOM 1268 C C . ASP A 1 158 ? 12.195 -6.334 -5.109 1.00 88.75 158 ASP A C 1
ATOM 1270 O O . ASP A 1 158 ? 12.236 -5.371 -4.337 1.00 88.75 158 ASP A O 1
ATOM 1274 N N . THR A 1 159 ? 13.110 -6.527 -6.050 1.00 89.12 159 THR A N 1
ATOM 1275 C CA . THR A 1 159 ? 14.202 -5.600 -6.351 1.00 89.12 159 THR A CA 1
ATOM 1276 C C . THR A 1 159 ? 13.870 -4.708 -7.540 1.00 89.12 159 THR A C 1
ATOM 1278 O O . THR A 1 159 ? 14.726 -3.948 -7.984 1.00 89.12 159 THR A O 1
ATOM 1281 N N . ILE A 1 160 ? 12.665 -4.817 -8.103 1.00 90.44 160 ILE A N 1
ATOM 1282 C CA . ILE A 1 160 ? 12.198 -3.967 -9.196 1.00 90.44 160 ILE A CA 1
ATOM 1283 C C . ILE A 1 160 ? 11.276 -2.881 -8.632 1.00 90.44 160 ILE A C 1
ATOM 1285 O O . ILE A 1 160 ? 10.157 -3.183 -8.215 1.00 90.44 160 ILE A O 1
ATOM 1289 N N . PRO A 1 161 ? 11.712 -1.608 -8.633 1.00 93.12 161 PRO A N 1
ATOM 1290 C CA . PRO A 1 161 ? 10.853 -0.501 -8.247 1.00 93.12 161 PRO A CA 1
ATOM 12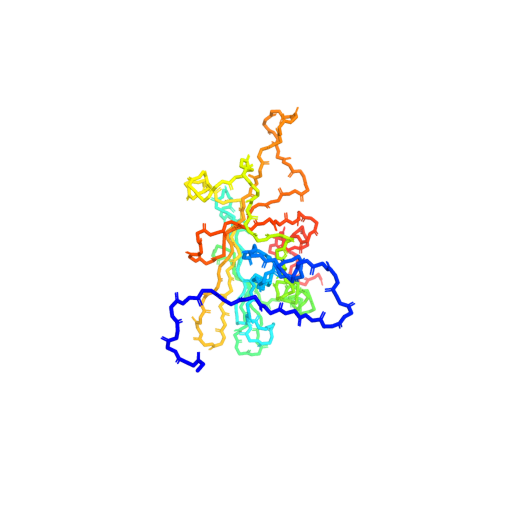91 C C . PRO A 1 161 ? 9.679 -0.346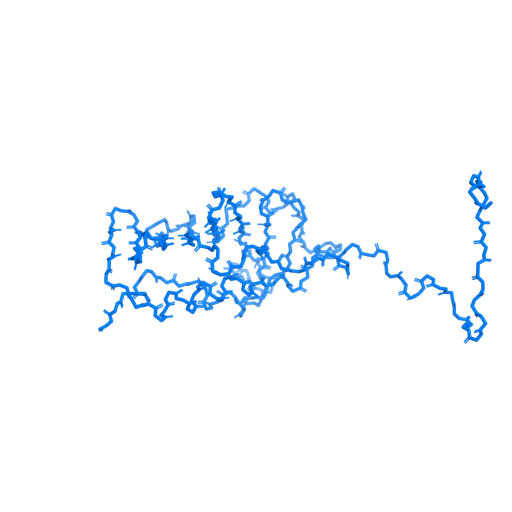 -9.209 1.00 93.12 161 PRO A C 1
ATOM 1293 O O . PRO A 1 161 ? 9.807 -0.565 -10.418 1.00 93.12 161 PRO A O 1
ATOM 1296 N N . VAL A 1 162 ? 8.546 0.086 -8.673 1.00 93.44 162 VAL A N 1
ATOM 1297 C CA . VAL A 1 162 ? 7.349 0.410 -9.452 1.00 93.44 162 VAL A CA 1
ATOM 1298 C C . VAL A 1 162 ? 7.038 1.896 -9.360 1.00 93.44 162 VAL A C 1
ATOM 1300 O O . VAL A 1 162 ? 7.317 2.538 -8.347 1.00 93.44 162 VAL A O 1
ATOM 1303 N N . MET A 1 163 ? 6.471 2.451 -10.427 1.00 93.88 163 MET A N 1
ATOM 1304 C CA . MET A 1 163 ? 5.992 3.828 -10.446 1.00 93.88 163 MET A CA 1
ATOM 1305 C C . MET A 1 163 ? 4.549 3.854 -9.972 1.00 93.88 163 MET A C 1
ATOM 1307 O O . MET A 1 163 ? 3.720 3.064 -10.428 1.00 93.88 163 MET A O 1
ATOM 1311 N N . LEU A 1 164 ? 4.257 4.776 -9.070 1.00 95.06 164 LEU A N 1
ATOM 1312 C CA . LEU A 1 164 ? 2.951 4.972 -8.467 1.00 95.06 164 LEU A CA 1
ATOM 1313 C C . LEU A 1 164 ? 2.510 6.412 -8.738 1.00 95.06 164 LEU A C 1
ATOM 1315 O O . LEU A 1 164 ? 3.343 7.322 -8.720 1.00 95.06 164 LEU A O 1
ATOM 1319 N N . LYS A 1 165 ? 1.215 6.638 -8.956 1.00 94.69 165 LYS A N 1
ATOM 1320 C CA . LYS A 1 165 ? 0.668 7.996 -9.041 1.00 94.69 165 LYS A CA 1
ATOM 1321 C C . LYS A 1 165 ? 0.162 8.430 -7.680 1.00 94.69 165 LYS A C 1
ATOM 1323 O O . LYS A 1 165 ? -0.614 7.710 -7.063 1.00 94.69 165 LYS A O 1
ATOM 1328 N N . TYR A 1 166 ? 0.546 9.619 -7.235 1.00 94.25 166 TYR A N 1
ATOM 1329 C CA . TYR A 1 166 ? 0.120 10.148 -5.940 1.00 94.25 166 TYR A CA 1
ATOM 1330 C C . TYR A 1 166 ? -1.411 10.168 -5.801 1.00 94.25 166 TYR A C 1
ATOM 1332 O O . TYR A 1 166 ? -1.930 9.767 -4.766 1.00 94.25 166 TYR A O 1
ATOM 1340 N N . ILE A 1 167 ? -2.139 10.533 -6.865 1.00 94.94 167 ILE A N 1
ATOM 1341 C CA . ILE A 1 167 ? -3.610 10.607 -6.860 1.00 94.94 167 ILE A CA 1
ATOM 1342 C C . ILE A 1 167 ? -4.302 9.272 -6.538 1.00 94.94 167 ILE A C 1
ATOM 1344 O O . ILE A 1 167 ? -5.384 9.278 -5.957 1.00 94.94 167 ILE A O 1
ATOM 1348 N N . ASP A 1 168 ? -3.676 8.137 -6.862 1.00 94.19 168 ASP A N 1
ATOM 1349 C CA . ASP A 1 168 ? -4.225 6.810 -6.558 1.00 94.19 168 ASP A CA 1
ATOM 1350 C C . ASP A 1 168 ? -4.001 6.432 -5.082 1.00 94.19 168 ASP A C 1
ATOM 1352 O O . ASP A 1 168 ? -4.717 5.599 -4.525 1.00 94.19 168 ASP A O 1
ATOM 1356 N N . PHE A 1 169 ? -3.014 7.058 -4.433 1.00 93.88 169 PHE A N 1
ATOM 1357 C CA . PHE A 1 169 ? -2.609 6.777 -3.056 1.00 93.88 169 PHE A CA 1
ATOM 1358 C C . PHE A 1 169 ? -3.136 7.789 -2.047 1.00 93.88 169 PHE A C 1
ATOM 1360 O O . PHE A 1 169 ? -3.342 7.414 -0.898 1.00 93.88 169 PHE A O 1
ATOM 1367 N N . ASP A 1 170 ? -3.393 9.031 -2.449 1.00 93.50 170 ASP A N 1
ATOM 1368 C CA . ASP A 1 170 ? -3.919 10.088 -1.578 1.00 93.50 170 ASP A CA 1
ATOM 1369 C C . ASP A 1 170 ? -5.153 9.635 -0.767 1.00 93.50 170 ASP A C 1
ATOM 1371 O O . ASP A 1 170 ? -5.139 9.772 0.457 1.00 93.50 170 ASP A O 1
ATOM 1375 N N . PRO A 1 171 ? -6.157 8.939 -1.352 1.00 93.94 171 PRO A N 1
ATOM 1376 C CA . PRO A 1 171 ? -7.303 8.436 -0.588 1.00 93.94 171 PRO A CA 1
ATOM 1377 C C . PRO A 1 171 ? -6.961 7.338 0.430 1.00 93.94 171 PRO A C 1
ATOM 1379 O O . PRO A 1 171 ? -7.807 6.992 1.259 1.00 93.94 171 PRO A O 1
ATOM 1382 N N . LEU A 1 172 ? -5.767 6.746 0.339 1.00 94.56 172 LEU A N 1
ATOM 1383 C CA . LEU A 1 172 ? -5.287 5.667 1.201 1.00 94.56 172 LEU A CA 1
ATOM 1384 C C . LEU A 1 172 ? -4.324 6.154 2.287 1.00 94.56 172 LEU A C 1
ATOM 1386 O O . LEU A 1 172 ? -4.130 5.450 3.281 1.00 94.56 172 LEU A O 1
ATOM 1390 N N . LEU A 1 173 ? -3.757 7.350 2.129 1.00 93.69 173 LEU A N 1
ATOM 1391 C CA . LEU A 1 173 ? -2.893 8.018 3.103 1.00 93.69 173 LEU A CA 1
ATOM 1392 C C . LEU A 1 173 ? -3.726 8.702 4.201 1.00 93.69 173 LEU A C 1
ATOM 1394 O O . LEU A 1 173 ? -3.550 9.879 4.499 1.00 93.69 173 LEU A O 1
ATOM 1398 N N . LYS A 1 174 ? -4.674 7.949 4.763 1.00 93.12 174 LYS A N 1
ATOM 1399 C CA . LYS A 1 174 ? -5.624 8.403 5.782 1.00 93.12 174 LYS A CA 1
ATOM 1400 C C . LYS A 1 174 ? -5.005 8.455 7.172 1.00 93.12 174 LYS A C 1
ATOM 1402 O O . LYS A 1 174 ? -3.971 7.844 7.426 1.00 93.12 174 LYS A O 1
ATOM 1407 N N . HIS A 1 175 ? -5.715 9.090 8.093 1.00 92.69 175 HIS A N 1
ATOM 1408 C CA . HIS A 1 175 ? -5.444 9.016 9.522 1.00 92.69 175 HIS A CA 1
ATOM 1409 C C . HIS A 1 175 ? -6.462 8.109 10.220 1.00 92.69 175 HIS A C 1
ATOM 1411 O O . HIS A 1 175 ? -7.547 7.825 9.712 1.00 92.69 175 HIS A O 1
ATOM 1417 N N . SER A 1 176 ? -6.127 7.647 11.424 1.00 92.75 176 SER A N 1
ATOM 1418 C CA . SER A 1 176 ? -7.006 6.784 12.226 1.00 92.75 176 SER A CA 1
ATOM 1419 C C . SER A 1 176 ? -8.390 7.396 12.487 1.00 92.75 176 SER A C 1
ATOM 1421 O O . SER A 1 176 ? -9.390 6.680 12.559 1.00 92.75 176 SER A O 1
ATOM 1423 N N . GLU A 1 177 ? -8.449 8.722 12.600 1.00 92.31 177 GLU A N 1
ATOM 1424 C CA . GLU A 1 177 ? -9.659 9.504 12.858 1.00 92.31 177 GLU A CA 1
ATOM 1425 C C . GLU A 1 177 ? -10.694 9.383 11.731 1.00 92.31 177 GLU A C 1
ATOM 1427 O O . GLU A 1 177 ? -11.893 9.435 12.001 1.00 92.31 177 GLU A O 1
ATOM 1432 N N . ASP A 1 178 ? -10.261 9.110 10.495 1.00 92.56 178 ASP A N 1
ATOM 1433 C CA . ASP A 1 178 ? -11.144 8.959 9.329 1.00 92.56 178 ASP A CA 1
ATOM 1434 C C . ASP A 1 178 ? -12.055 7.719 9.407 1.00 92.56 178 ASP A C 1
ATOM 1436 O O . ASP A 1 178 ? -12.993 7.563 8.615 1.00 92.56 178 ASP A O 1
ATOM 1440 N N . PHE A 1 179 ? -11.776 6.811 10.346 1.00 93.94 179 PHE A N 1
ATOM 1441 C CA . PHE A 1 179 ? -12.492 5.546 10.514 1.00 93.94 179 PHE A CA 1
ATOM 1442 C C . PHE A 1 179 ? -13.425 5.526 11.720 1.00 93.94 179 PHE A C 1
ATOM 1444 O O . PHE A 1 179 ? -14.288 4.648 11.802 1.00 93.94 179 PHE A O 1
ATOM 1451 N N . VAL A 1 180 ? -13.262 6.453 12.662 1.00 89.38 180 VAL A N 1
ATOM 1452 C CA . VAL A 1 180 ? -14.085 6.504 13.873 1.00 89.38 180 VAL A CA 1
ATOM 1453 C C . VAL A 1 180 ? -15.435 7.125 13.514 1.00 89.38 180 VAL A C 1
ATOM 1455 O O . VAL A 1 180 ? -15.492 8.182 12.890 1.00 89.38 180 VAL A O 1
ATOM 1458 N N . GLY A 1 181 ? -16.531 6.443 13.862 1.00 76.56 181 GLY A N 1
ATOM 1459 C CA . GLY A 1 181 ? -17.880 6.935 13.565 1.00 76.56 181 GLY A CA 1
ATOM 1460 C C . GLY A 1 181 ? -18.120 8.316 14.185 1.00 76.56 181 GLY A C 1
ATOM 1461 O O . GLY A 1 181 ? -17.844 8.499 15.372 1.00 76.56 181 GLY A O 1
ATOM 1462 N N . LYS A 1 182 ? -18.608 9.266 13.377 1.00 56.62 182 LYS A N 1
ATOM 1463 C CA . LYS A 1 182 ? -19.170 10.536 13.863 1.00 56.62 182 LYS A CA 1
ATOM 1464 C C . LYS A 1 182 ? -20.523 10.313 14.526 1.00 56.62 182 LYS A C 1
ATOM 1466 O O . LYS A 1 182 ? -21.262 9.422 14.050 1.00 56.62 182 LYS A O 1
#

Sequence (182 aa):
MEGSTKPYIANLTGFDLPLFTLFSTSEGMWRDRKIFVTPQENMMMVGLAYPQDPDQSFAISRINDSLQLKQGDRLYKNLSKESVENYFMGVAGLTADRIGMERNEYTYEEIKNNIPFAELIIKNNNNRIETLKIYQIPDKTKPKTFNPDILIGLIGTDTIPVMLKYIDFDPLLKHSEDFVGK

pLDDT: mean 89.12, std 10.4, range [41.0, 98.5]